Protein AF-A0A7J4IFZ1-F1 (afdb_monomer_lite)

Radius of gyration: 20.92 Å; chains: 1; bounding box: 51×29×65 Å

Foldseek 3Di:
DCDPLLVVLVVLLVVLLVLCVVVVPDPVVSVVSNVQSVVCNVVSHHDPVSVVSVVVVVVVVVVVVCCVVVVVDPVVVVVVVVVPPPPPDD

Sequence (90 aa):
MITGTDRNITRISMCVIAVAKLRNEAPERLTSLLDQVRKSRQNRELSIDILDYMCDVAYALDANAVQTAFGVRELASISQEFNGISLDSL

Secondary structure (DSSP, 8-state):
---HHHHHHHHHHHHHHHHHHHTT--HHHHHHHHHHHHHHHHHTS--HHHHHHHHHHHHHHHHHHHHHHTT---HHHHHHHHTT------

Structure (mmCIF, N/CA/C/O backbone):
data_AF-A0A7J4IFZ1-F1
#
_entry.id   AF-A0A7J4IFZ1-F1
#
loop_
_atom_site.group_PDB
_atom_site.id
_atom_site.type_symbol
_atom_site.label_atom_id
_atom_site.label_alt_id
_atom_site.label_comp_id
_atom_site.label_asym_id
_atom_site.label_entity_id
_atom_site.label_seq_id
_atom_site.pdbx_PDB_ins_code
_atom_site.Cartn_x
_atom_site.Cartn_y
_atom_site.Cartn_z
_atom_site.occupancy
_atom_site.B_iso_or_equiv
_atom_site.auth_seq_id
_atom_site.auth_comp_id
_atom_site.auth_asym_id
_atom_site.auth_atom_id
_atom_site.pdbx_PDB_model_num
ATOM 1 N N . MET A 1 1 ? -3.323 -2.688 28.501 1.00 39.72 1 MET A N 1
ATOM 2 C CA . MET A 1 1 ? -3.291 -3.996 27.814 1.00 39.72 1 MET A CA 1
ATOM 3 C C . MET A 1 1 ? -3.526 -3.728 26.332 1.00 39.72 1 MET A C 1
ATOM 5 O O . MET A 1 1 ? -4.625 -3.329 25.979 1.00 39.72 1 MET A O 1
ATOM 9 N N . ILE A 1 2 ? -2.488 -3.796 25.490 1.00 52.09 2 ILE A N 1
ATOM 10 C CA . ILE A 1 2 ? -2.651 -3.664 24.031 1.00 52.09 2 ILE A CA 1
ATOM 11 C C . ILE A 1 2 ? -3.245 -4.991 23.561 1.00 52.09 2 ILE A C 1
ATOM 13 O O . ILE A 1 2 ? -2.611 -6.033 23.725 1.00 52.09 2 ILE A O 1
ATOM 17 N N . THR A 1 3 ? -4.483 -4.974 23.073 1.00 59.94 3 THR A N 1
ATOM 18 C CA . THR A 1 3 ? -5.142 -6.182 22.563 1.00 59.94 3 THR A CA 1
ATOM 19 C C . THR A 1 3 ? -4.389 -6.715 21.334 1.00 59.94 3 THR A C 1
ATOM 21 O O . THR A 1 3 ? -3.690 -5.961 20.652 1.00 59.94 3 THR A O 1
ATOM 24 N N . GLY A 1 4 ? -4.489 -8.017 21.037 1.00 62.12 4 GLY A N 1
ATOM 25 C CA . GLY A 1 4 ? -3.802 -8.617 19.878 1.00 62.12 4 GLY A CA 1
ATOM 26 C C . GLY A 1 4 ? -4.116 -7.899 18.557 1.00 62.12 4 GLY A C 1
ATOM 27 O O . GLY A 1 4 ? -3.227 -7.705 17.728 1.00 62.12 4 GLY A O 1
ATOM 28 N N . THR A 1 5 ? -5.348 -7.407 18.418 1.00 66.12 5 THR A N 1
ATOM 29 C CA . THR A 1 5 ? -5.832 -6.632 17.268 1.00 66.12 5 THR A CA 1
ATOM 30 C C . THR A 1 5 ? -5.097 -5.296 17.103 1.00 66.12 5 THR A C 1
ATOM 32 O O . THR A 1 5 ? -4.610 -5.005 16.012 1.00 66.12 5 THR A O 1
ATOM 35 N N . ASP A 1 6 ? -4.903 -4.523 18.178 1.00 69.06 6 ASP A N 1
ATOM 36 C CA . ASP A 1 6 ? -4.150 -3.254 18.138 1.00 69.06 6 ASP A CA 1
ATOM 37 C C . ASP A 1 6 ? -2.682 -3.466 17.717 1.00 69.06 6 ASP A C 1
ATOM 39 O O . ASP A 1 6 ? -2.100 -2.675 16.961 1.00 69.06 6 ASP A O 1
ATOM 43 N N . ARG A 1 7 ? -2.069 -4.567 18.177 1.00 75.75 7 ARG A N 1
ATOM 44 C CA . ARG A 1 7 ? -0.689 -4.930 17.816 1.00 75.75 7 ARG A CA 1
ATOM 45 C C . ARG A 1 7 ? -0.573 -5.284 16.332 1.00 75.75 7 ARG A C 1
ATOM 47 O O . ARG A 1 7 ? 0.411 -4.904 15.696 1.00 75.75 7 ARG A O 1
ATOM 54 N N . ASN A 1 8 ? -1.574 -5.968 15.782 1.00 81.25 8 ASN A N 1
ATOM 55 C CA . ASN A 1 8 ? -1.618 -6.342 14.370 1.00 81.25 8 ASN A CA 1
ATOM 56 C C . ASN A 1 8 ? -1.797 -5.114 13.470 1.00 81.25 8 ASN A C 1
ATOM 58 O O . ASN A 1 8 ? -1.010 -4.927 12.543 1.00 81.25 8 ASN A O 1
ATOM 62 N N . ILE A 1 9 ? -2.733 -4.218 13.795 1.00 84.12 9 ILE A N 1
ATOM 63 C CA . ILE A 1 9 ? -2.958 -2.985 13.022 1.00 84.12 9 ILE A CA 1
ATOM 64 C C . ILE A 1 9 ? -1.712 -2.100 13.032 1.00 84.12 9 ILE A C 1
ATOM 66 O O . ILE A 1 9 ? -1.318 -1.563 11.997 1.00 84.12 9 ILE A O 1
ATOM 70 N N . THR A 1 10 ? -1.039 -1.984 14.178 1.00 85.38 10 THR A N 1
ATOM 71 C CA . THR A 1 10 ? 0.206 -1.212 14.285 1.00 85.38 10 THR A CA 1
ATOM 72 C C . THR A 1 10 ? 1.302 -1.768 13.373 1.00 85.38 10 THR A C 1
ATOM 74 O O . THR A 1 10 ? 1.981 -0.991 12.703 1.00 85.38 10 THR A O 1
ATOM 77 N N . ARG A 1 11 ? 1.459 -3.097 13.305 1.00 87.19 11 ARG A N 1
ATOM 78 C CA . ARG A 1 11 ? 2.429 -3.758 12.415 1.00 87.19 11 ARG A CA 1
ATOM 79 C C . ARG A 1 11 ? 2.101 -3.524 10.945 1.00 87.19 11 ARG A C 1
ATOM 81 O O . ARG A 1 11 ? 2.975 -3.084 10.208 1.00 87.19 11 ARG A O 1
ATOM 88 N N . ILE A 1 12 ? 0.844 -3.727 10.556 1.00 87.56 12 ILE A N 1
ATOM 89 C CA . ILE A 1 12 ? 0.377 -3.503 9.180 1.00 87.56 12 ILE A CA 1
ATOM 90 C C . ILE A 1 12 ? 0.602 -2.045 8.774 1.00 87.56 12 ILE A C 1
ATOM 92 O O . ILE A 1 12 ? 1.170 -1.780 7.721 1.00 87.56 12 ILE A O 1
ATOM 96 N N . SER A 1 13 ? 0.283 -1.100 9.662 1.00 88.31 13 SER A N 1
ATOM 97 C CA . SER A 1 13 ? 0.551 0.327 9.449 1.00 88.31 13 SER A CA 1
ATOM 98 C C . SER A 1 13 ? 2.029 0.606 9.153 1.00 88.31 13 SER A C 1
ATOM 100 O O . SER A 1 13 ? 2.345 1.369 8.248 1.00 88.31 13 SER A O 1
ATOM 102 N N . MET A 1 14 ? 2.949 0.015 9.928 1.00 89.25 14 MET A N 1
ATOM 103 C CA . MET A 1 14 ? 4.387 0.206 9.710 1.00 89.25 14 MET A CA 1
ATOM 104 C C . MET A 1 14 ? 4.827 -0.371 8.364 1.00 89.25 14 MET A C 1
ATOM 106 O O . MET A 1 14 ? 5.589 0.283 7.656 1.00 89.25 14 MET A O 1
ATOM 110 N N . CYS A 1 15 ? 4.321 -1.552 7.996 1.00 90.06 15 CYS A N 1
ATOM 111 C CA . CYS A 1 15 ? 4.610 -2.179 6.709 1.00 90.06 15 CYS A CA 1
ATOM 112 C C . CYS A 1 15 ? 4.150 -1.309 5.534 1.00 90.06 15 CYS A C 1
ATOM 114 O O . CYS A 1 15 ? 4.957 -1.026 4.656 1.00 90.06 15 CYS A O 1
ATOM 116 N N . VAL A 1 16 ? 2.905 -0.824 5.552 1.00 91.81 16 VAL A N 1
ATOM 117 C CA . VAL A 1 16 ? 2.343 0.031 4.489 1.00 91.81 16 VAL A CA 1
ATOM 118 C C . VAL A 1 16 ? 3.213 1.268 4.266 1.00 91.81 16 VAL A C 1
ATOM 120 O O . VAL A 1 16 ? 3.604 1.562 3.140 1.00 91.81 16 VAL A O 1
ATOM 123 N N . ILE A 1 17 ? 3.580 1.970 5.342 1.00 91.44 17 ILE A N 1
ATOM 124 C CA . ILE A 1 17 ? 4.383 3.196 5.241 1.00 91.44 17 ILE A CA 1
ATOM 125 C C . ILE A 1 17 ? 5.822 2.904 4.802 1.00 91.44 17 ILE A C 1
ATOM 127 O O . ILE A 1 17 ? 6.387 3.671 4.024 1.00 91.44 17 ILE A O 1
ATOM 131 N N . ALA A 1 18 ? 6.428 1.816 5.283 1.00 88.94 18 ALA A N 1
ATOM 132 C CA . ALA A 1 18 ? 7.768 1.422 4.858 1.00 88.94 18 ALA A CA 1
ATOM 133 C C . ALA A 1 18 ? 7.800 1.094 3.358 1.00 88.94 18 ALA A C 1
ATOM 135 O O . ALA A 1 18 ? 8.669 1.587 2.643 1.00 88.94 18 ALA A O 1
ATOM 136 N N . VAL A 1 19 ? 6.821 0.329 2.874 1.00 90.94 19 VAL A N 1
ATOM 137 C CA . VAL A 1 19 ? 6.684 -0.018 1.456 1.00 90.94 19 VAL A CA 1
ATOM 138 C C . VAL A 1 19 ? 6.445 1.223 0.599 1.00 90.94 19 VAL A C 1
ATOM 140 O O . VAL A 1 19 ? 7.135 1.399 -0.403 1.00 90.94 19 VAL A O 1
ATOM 143 N N . ALA A 1 20 ? 5.538 2.115 1.006 1.00 91.50 20 ALA A N 1
ATOM 144 C CA . ALA A 1 20 ? 5.264 3.350 0.273 1.00 91.50 20 ALA A CA 1
ATOM 145 C C . ALA A 1 20 ? 6.513 4.230 0.128 1.00 91.50 20 ALA A C 1
ATOM 147 O O . ALA A 1 20 ? 6.773 4.790 -0.936 1.00 91.50 20 ALA A O 1
ATOM 148 N N . LYS A 1 21 ? 7.344 4.294 1.175 1.00 88.88 21 LYS A N 1
ATOM 149 C CA . LYS A 1 21 ? 8.641 4.977 1.108 1.00 88.88 21 LYS A CA 1
ATOM 150 C C . LYS A 1 21 ? 9.625 4.275 0.171 1.00 88.88 21 LYS A C 1
ATOM 152 O O . LYS A 1 21 ? 10.272 4.952 -0.616 1.00 88.88 21 LYS A O 1
ATOM 157 N N . LEU A 1 22 ? 9.731 2.945 0.227 1.00 88.12 22 LEU A N 1
ATOM 158 C CA . LEU A 1 22 ? 10.626 2.175 -0.653 1.00 88.12 22 LEU A CA 1
ATOM 159 C C . LEU A 1 22 ? 10.265 2.326 -2.135 1.00 88.12 22 LEU A C 1
ATOM 161 O O . LEU A 1 22 ? 11.148 2.334 -2.986 1.00 88.12 22 LEU A O 1
ATOM 165 N N . ARG A 1 23 ? 8.974 2.471 -2.438 1.00 87.69 23 ARG A N 1
ATOM 166 C CA . ARG A 1 23 ? 8.461 2.685 -3.795 1.00 87.69 23 ARG A CA 1
ATOM 167 C C . ARG A 1 23 ? 8.555 4.136 -4.273 1.00 87.69 23 ARG A C 1
ATOM 169 O O . ARG A 1 23 ? 8.175 4.400 -5.406 1.00 87.69 23 ARG A O 1
ATOM 176 N N . ASN A 1 24 ? 9.054 5.057 -3.441 1.00 90.81 24 ASN A N 1
ATOM 177 C CA . ASN A 1 24 ? 9.056 6.498 -3.711 1.00 90.81 24 ASN A CA 1
ATOM 178 C C . ASN A 1 24 ? 7.673 7.013 -4.151 1.00 90.81 24 ASN A C 1
ATOM 180 O O . ASN A 1 24 ? 7.557 7.758 -5.122 1.00 90.81 24 ASN A O 1
ATOM 184 N N . GLU A 1 25 ? 6.619 6.590 -3.443 1.00 91.88 25 GLU A N 1
ATOM 185 C CA . GLU A 1 25 ? 5.261 7.076 -3.698 1.00 91.88 25 GLU A CA 1
ATOM 186 C C . GLU A 1 25 ? 5.202 8.607 -3.603 1.00 91.88 25 GLU A C 1
ATOM 188 O O . GLU A 1 25 ? 5.870 9.223 -2.764 1.00 91.88 25 GLU A O 1
ATOM 193 N N . ALA A 1 26 ? 4.356 9.215 -4.436 1.00 94.94 26 ALA A N 1
ATOM 194 C CA . ALA A 1 26 ? 4.139 10.656 -4.422 1.00 94.94 26 ALA A CA 1
ATOM 195 C C . ALA A 1 26 ? 3.733 11.144 -3.011 1.00 94.94 26 ALA A C 1
ATOM 197 O O . ALA A 1 26 ? 3.004 10.441 -2.295 1.00 94.94 26 ALA A O 1
ATOM 198 N N . PRO A 1 27 ? 4.171 12.342 -2.584 1.00 91.62 27 PRO A N 1
ATOM 199 C CA . PRO A 1 27 ? 3.931 12.835 -1.227 1.00 91.62 27 PRO A CA 1
ATOM 200 C C . PRO A 1 27 ? 2.437 12.951 -0.889 1.00 91.62 27 PRO A C 1
ATOM 202 O O . PRO A 1 27 ? 2.041 12.717 0.257 1.00 91.62 27 PRO A O 1
ATOM 205 N N . GLU A 1 28 ? 1.587 13.230 -1.876 1.00 94.38 28 GLU A N 1
ATOM 206 C CA . GLU A 1 28 ? 0.130 13.261 -1.729 1.00 94.38 28 GLU A CA 1
ATOM 207 C C . GLU A 1 28 ? -0.420 11.865 -1.405 1.00 94.38 28 GLU A C 1
ATOM 209 O O . GLU A 1 28 ? -1.238 11.702 -0.495 1.00 94.38 28 GLU A O 1
ATOM 214 N N . ARG A 1 29 ? 0.079 10.834 -2.102 1.00 92.44 29 ARG A N 1
ATOM 215 C CA . ARG A 1 29 ? -0.305 9.432 -1.888 1.00 92.44 29 ARG A CA 1
ATOM 216 C C . ARG A 1 29 ? 0.152 8.949 -0.514 1.00 92.44 29 ARG A C 1
ATOM 218 O O . ARG A 1 29 ? -0.632 8.338 0.209 1.00 92.44 29 ARG A O 1
ATOM 225 N N . LEU A 1 30 ? 1.379 9.285 -0.115 1.00 93.25 30 LEU A N 1
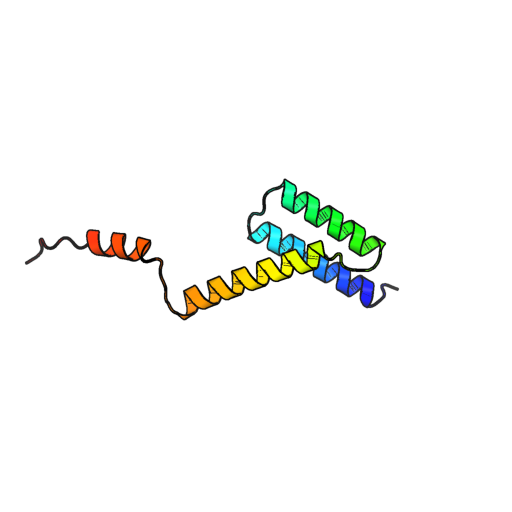ATOM 226 C CA . LEU A 1 30 ? 1.905 8.959 1.211 1.00 93.25 30 LEU A CA 1
ATOM 227 C C . LEU A 1 30 ? 1.085 9.620 2.330 1.00 93.25 30 LEU A C 1
ATOM 229 O O . LEU A 1 30 ? 0.785 8.978 3.33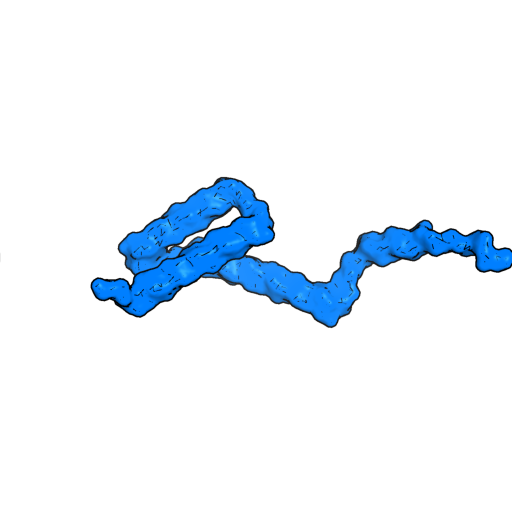7 1.00 93.25 30 LEU A O 1
ATOM 233 N N . THR A 1 31 ? 0.690 10.882 2.145 1.00 94.25 31 THR A N 1
ATOM 234 C CA . THR A 1 31 ? -0.157 11.613 3.102 1.00 94.25 31 THR A CA 1
ATOM 235 C C . THR A 1 31 ? -1.530 10.955 3.234 1.00 94.25 31 THR A C 1
ATOM 237 O O . THR A 1 31 ? -1.986 10.698 4.348 1.00 94.25 31 THR A O 1
ATOM 240 N N . SER A 1 32 ? -2.146 10.584 2.109 1.00 94.56 32 SER A N 1
ATOM 241 C CA . SER A 1 32 ? -3.418 9.855 2.092 1.00 94.56 32 SER A CA 1
ATOM 242 C C . SER A 1 32 ? -3.333 8.518 2.841 1.00 94.56 32 SER A C 1
ATOM 244 O O . SER A 1 32 ? -4.167 8.237 3.705 1.00 94.56 32 SER A O 1
ATOM 246 N N . LEU A 1 33 ? -2.283 7.724 2.595 1.00 93.50 33 LEU A N 1
ATOM 247 C CA . LEU A 1 33 ? -2.054 6.452 3.291 1.00 93.50 33 LEU A CA 1
ATOM 248 C C . LEU A 1 33 ? -1.854 6.645 4.802 1.00 93.50 33 LEU A C 1
ATOM 250 O O . LEU A 1 33 ? -2.372 5.858 5.594 1.00 93.50 33 LEU A O 1
ATOM 254 N N . LEU A 1 34 ? -1.148 7.698 5.225 1.00 93.69 34 LEU A N 1
ATOM 255 C CA . LEU A 1 34 ? -0.976 8.028 6.645 1.00 93.69 34 LEU A CA 1
ATOM 256 C C . LEU A 1 34 ? -2.306 8.358 7.328 1.00 93.69 34 LEU A C 1
ATOM 258 O O . LEU A 1 34 ? -2.540 7.917 8.458 1.00 93.69 34 LEU A O 1
ATOM 262 N N . ASP A 1 35 ? -3.185 9.097 6.658 1.00 94.75 35 ASP A N 1
ATOM 263 C CA . ASP A 1 35 ? -4.500 9.431 7.201 1.00 94.75 35 ASP A CA 1
ATOM 264 C C . ASP A 1 35 ? -5.422 8.211 7.266 1.00 94.75 35 ASP A C 1
ATOM 266 O O . ASP A 1 35 ? -6.115 8.023 8.271 1.00 94.75 35 ASP A O 1
ATOM 270 N N . GLN A 1 36 ? -5.377 7.326 6.268 1.00 93.69 36 GLN A N 1
ATOM 271 C CA . GLN A 1 36 ? -6.093 6.048 6.319 1.00 93.69 36 GLN A CA 1
ATOM 272 C C . GLN A 1 36 ? -5.577 5.157 7.455 1.00 93.69 36 GLN A C 1
ATOM 274 O O . GLN A 1 36 ? -6.363 4.635 8.241 1.00 93.69 36 GLN A O 1
ATOM 279 N N . VAL A 1 37 ? -4.257 5.076 7.642 1.00 91.94 37 VAL A N 1
ATOM 280 C CA . VAL A 1 37 ? -3.635 4.345 8.758 1.00 91.94 37 VAL A CA 1
ATOM 281 C C . VAL A 1 37 ? -4.083 4.895 10.115 1.00 91.94 37 VAL A C 1
ATOM 283 O O . VAL A 1 37 ? -4.360 4.124 11.039 1.00 91.94 37 VAL A O 1
ATOM 286 N N . ARG A 1 38 ? -4.176 6.222 10.261 1.00 91.94 38 ARG A N 1
ATOM 287 C CA . ARG A 1 38 ? -4.680 6.860 11.487 1.00 91.94 38 ARG A CA 1
ATOM 288 C C . ARG A 1 38 ? -6.130 6.474 11.760 1.00 91.94 38 ARG A C 1
ATOM 290 O O . ARG A 1 38 ? -6.429 6.060 12.880 1.00 91.94 38 ARG A O 1
ATOM 297 N N . LYS A 1 39 ? -6.999 6.551 10.747 1.00 92.25 39 LYS A N 1
ATOM 298 C CA . LYS A 1 39 ? -8.409 6.143 10.854 1.00 92.25 39 LYS A CA 1
ATOM 299 C C . LYS A 1 39 ? -8.533 4.664 11.215 1.00 92.25 39 LYS A C 1
ATOM 301 O O . LYS A 1 39 ? -9.269 4.324 12.134 1.00 92.25 39 LYS A O 1
ATOM 306 N N . SER A 1 40 ? -7.743 3.796 10.588 1.00 88.69 40 SER A N 1
ATOM 307 C CA . SER A 1 40 ? -7.759 2.362 10.883 1.00 88.69 40 SER A CA 1
ATOM 308 C C . SER A 1 40 ? -7.338 2.025 12.309 1.00 88.69 40 SER A C 1
ATOM 310 O O . SER A 1 40 ? -7.884 1.112 12.925 1.00 88.69 40 SER A O 1
ATOM 312 N N . ARG A 1 41 ? -6.400 2.787 12.880 1.00 87.25 41 ARG A N 1
ATOM 313 C CA . ARG A 1 41 ? -6.026 2.652 14.295 1.00 87.25 41 ARG A CA 1
ATOM 314 C C . ARG A 1 41 ? -7.131 3.118 15.238 1.00 87.25 41 ARG A C 1
ATOM 316 O O . ARG A 1 41 ? -7.348 2.473 16.256 1.00 87.25 41 ARG A O 1
ATOM 323 N N . GLN A 1 42 ? -7.819 4.212 14.911 1.00 89.12 42 GLN A N 1
ATOM 324 C CA . GLN A 1 42 ? -8.933 4.726 15.716 1.00 89.12 42 GLN A CA 1
ATOM 325 C C . GLN A 1 42 ? -10.130 3.768 15.700 1.00 89.12 42 GLN A C 1
ATOM 327 O O . GLN A 1 42 ? -10.692 3.474 16.752 1.00 89.12 42 GLN A O 1
ATOM 332 N N . ASN A 1 43 ? -10.460 3.234 14.524 1.00 88.62 43 ASN A N 1
ATOM 333 C CA . ASN A 1 43 ? -11.608 2.350 14.324 1.00 88.62 43 ASN A CA 1
ATOM 334 C C . ASN A 1 43 ? -11.311 0.883 14.666 1.00 88.62 43 ASN A C 1
ATOM 336 O O . ASN A 1 43 ? -12.231 0.077 14.747 1.00 88.62 43 ASN A O 1
ATOM 340 N N . ARG A 1 44 ? -10.034 0.534 14.881 1.00 86.06 44 ARG A N 1
ATOM 341 C CA . ARG A 1 44 ? -9.547 -0.847 15.056 1.00 86.06 44 ARG A CA 1
ATOM 342 C C . ARG A 1 44 ? -9.907 -1.772 13.887 1.00 86.06 44 ARG A C 1
ATOM 344 O O . ARG A 1 44 ? -10.076 -2.975 14.071 1.00 86.06 44 ARG A O 1
ATOM 351 N N . GLU 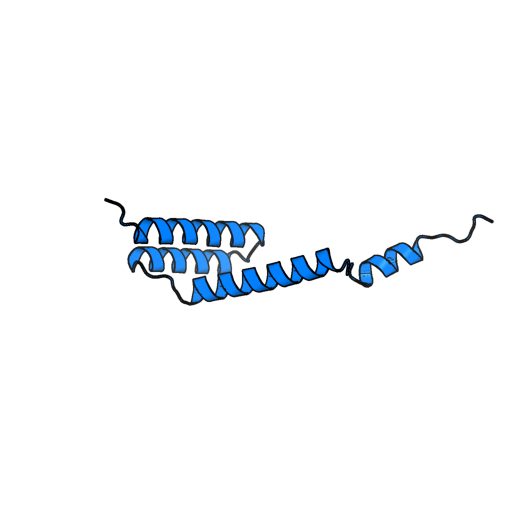A 1 45 ? -9.958 -1.210 12.685 1.00 87.69 45 GLU A N 1
ATOM 352 C CA . GLU A 1 45 ? -10.327 -1.902 11.453 1.00 87.69 45 GLU A CA 1
ATOM 353 C C . GLU A 1 45 ? -9.540 -1.323 10.272 1.00 87.69 45 GLU A C 1
ATOM 355 O O . GLU A 1 45 ? -9.365 -0.109 10.162 1.00 87.69 45 GLU A O 1
ATOM 360 N N . LEU A 1 46 ? -9.022 -2.183 9.394 1.00 85.25 46 LEU A N 1
ATOM 361 C CA . LEU A 1 46 ? -8.288 -1.736 8.209 1.00 85.25 46 LEU A CA 1
ATOM 362 C C . LEU A 1 46 ? -9.254 -1.160 7.179 1.00 85.25 46 LEU A C 1
ATOM 364 O O . LEU A 1 46 ? -10.294 -1.752 6.908 1.00 85.25 46 LEU A O 1
ATOM 368 N N . SER A 1 47 ? -8.897 -0.021 6.588 1.00 90.75 47 SER A N 1
ATOM 369 C CA . SER A 1 47 ? -9.662 0.511 5.468 1.00 90.75 47 SER A CA 1
ATOM 370 C C . SER A 1 47 ? -9.405 -0.314 4.210 1.00 90.75 47 SER A C 1
ATOM 372 O O . SER A 1 47 ? -8.311 -0.851 4.012 1.00 90.75 47 SER A O 1
ATOM 374 N N . ILE A 1 48 ? -10.416 -0.369 3.346 1.00 90.69 48 ILE A N 1
ATOM 375 C CA . ILE A 1 48 ? -10.322 -1.011 2.032 1.00 90.69 48 ILE A CA 1
ATOM 376 C C . ILE A 1 48 ? -9.165 -0.395 1.232 1.00 90.69 48 ILE A C 1
ATOM 378 O O . ILE A 1 48 ? -8.349 -1.132 0.702 1.00 90.69 48 ILE A O 1
ATOM 382 N N . ASP A 1 49 ? -8.981 0.928 1.302 1.00 90.56 49 ASP A N 1
ATOM 383 C CA . ASP A 1 49 ? -7.870 1.634 0.647 1.00 90.56 49 ASP A CA 1
ATOM 384 C C . ASP A 1 49 ? -6.477 1.075 1.009 1.00 90.56 49 ASP A C 1
ATOM 386 O O . ASP A 1 49 ? -5.584 1.024 0.163 1.00 90.56 49 ASP A O 1
ATOM 390 N N . ILE A 1 50 ? -6.263 0.668 2.270 1.00 92.12 50 ILE A N 1
ATOM 391 C CA . ILE A 1 50 ? -4.993 0.062 2.703 1.00 92.12 50 ILE A CA 1
ATOM 392 C C . ILE A 1 50 ? -4.839 -1.342 2.117 1.00 92.12 50 ILE A C 1
ATOM 394 O O . ILE A 1 50 ? -3.729 -1.727 1.746 1.00 92.12 50 ILE A O 1
ATOM 398 N N . LEU A 1 51 ? -5.927 -2.112 2.066 1.00 90.56 51 LEU A N 1
ATOM 399 C CA . LEU A 1 51 ? -5.920 -3.460 1.506 1.00 90.56 51 LEU A CA 1
ATOM 400 C C . LEU A 1 51 ? -5.655 -3.412 0.002 1.00 90.56 51 LEU A C 1
ATOM 402 O O . LEU A 1 51 ? -4.737 -4.087 -0.455 1.00 90.56 51 LEU A O 1
ATOM 406 N N . ASP A 1 52 ? -6.363 -2.548 -0.722 1.00 92.06 52 ASP A N 1
ATOM 407 C CA . ASP A 1 52 ? -6.192 -2.340 -2.160 1.00 92.06 52 ASP A CA 1
ATOM 408 C C . ASP A 1 52 ? -4.757 -1.915 -2.480 1.00 92.06 52 ASP A C 1
ATOM 410 O O . ASP A 1 52 ? -4.097 -2.529 -3.315 1.00 92.06 52 ASP A O 1
ATOM 414 N N . TYR A 1 53 ? -4.209 -0.952 -1.728 1.00 92.44 53 TYR A N 1
ATOM 415 C CA . TYR A 1 53 ? -2.814 -0.543 -1.890 1.00 92.44 53 TYR A CA 1
ATOM 416 C C . TYR A 1 53 ? -1.831 -1.708 -1.703 1.00 92.44 53 TYR A C 1
ATOM 418 O O . TYR A 1 53 ? -0.893 -1.868 -2.482 1.00 92.44 53 TYR A O 1
ATOM 426 N N . MET A 1 54 ? -2.024 -2.536 -0.674 1.00 89.75 54 MET A N 1
ATOM 427 C CA . MET A 1 54 ? -1.1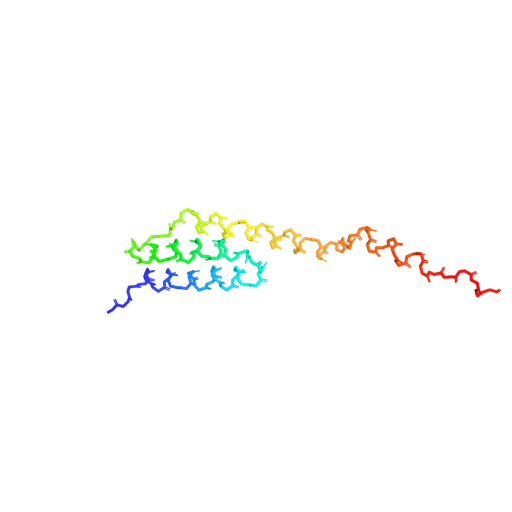42 -3.678 -0.422 1.00 89.75 54 MET A CA 1
ATOM 428 C C . MET A 1 54 ? -1.310 -4.790 -1.465 1.00 89.75 54 MET A C 1
ATOM 430 O O . MET A 1 54 ? -0.327 -5.460 -1.785 1.00 89.75 54 MET A O 1
ATOM 434 N N . CYS A 1 55 ? -2.511 -4.971 -2.017 1.00 89.50 55 CYS A N 1
ATOM 435 C CA . CYS A 1 55 ? -2.764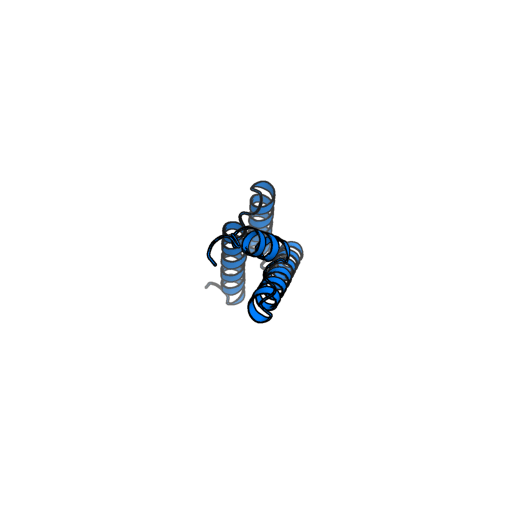 -5.866 -3.143 1.00 89.50 55 CYS A CA 1
ATOM 436 C C . CYS A 1 55 ? -2.048 -5.387 -4.412 1.00 89.50 55 CYS A C 1
ATOM 438 O O . CYS A 1 55 ? -1.353 -6.183 -5.041 1.00 89.50 55 CYS A O 1
ATOM 440 N N . ASP A 1 56 ? -2.125 -4.096 -4.734 1.00 90.62 56 ASP A N 1
ATOM 441 C CA . ASP A 1 56 ? -1.418 -3.500 -5.875 1.00 90.62 56 ASP A CA 1
ATOM 442 C C . ASP A 1 56 ? 0.102 -3.653 -5.737 1.00 90.62 56 ASP A C 1
ATOM 444 O O . ASP A 1 56 ? 0.803 -4.032 -6.679 1.00 90.62 56 ASP A O 1
ATOM 448 N N . VAL A 1 57 ? 0.626 -3.401 -4.534 1.00 89.00 57 VAL A N 1
ATOM 449 C CA . VAL A 1 57 ? 2.037 -3.631 -4.204 1.00 89.00 57 VAL A CA 1
ATOM 450 C C . VAL A 1 57 ? 2.407 -5.095 -4.421 1.00 89.00 57 VAL A C 1
ATOM 452 O O . VAL A 1 57 ? 3.439 -5.367 -5.033 1.00 89.00 57 VAL A O 1
ATOM 455 N N . ALA A 1 58 ? 1.607 -6.029 -3.905 1.00 85.88 58 ALA A N 1
ATOM 456 C CA . ALA A 1 58 ? 1.878 -7.457 -4.024 1.00 85.88 58 ALA A CA 1
ATOM 457 C C . ALA A 1 58 ? 1.880 -7.902 -5.491 1.00 85.88 58 ALA A C 1
ATOM 459 O O . ALA A 1 58 ? 2.792 -8.612 -5.906 1.00 85.88 58 ALA A O 1
ATOM 460 N N . TYR A 1 59 ? 0.928 -7.413 -6.287 1.00 84.56 59 TYR A N 1
ATOM 461 C CA . TYR A 1 59 ? 0.866 -7.671 -7.722 1.00 84.56 59 TYR A CA 1
ATOM 462 C C . TYR A 1 59 ? 2.101 -7.132 -8.457 1.00 84.56 59 TYR A C 1
ATOM 464 O O . TYR A 1 59 ? 2.711 -7.832 -9.264 1.00 84.56 59 TYR A O 1
ATOM 472 N N . ALA A 1 60 ? 2.531 -5.909 -8.138 1.00 82.69 60 ALA A N 1
ATOM 473 C CA . ALA A 1 60 ? 3.736 -5.327 -8.723 1.00 82.69 60 ALA A CA 1
ATOM 474 C C . ALA A 1 60 ? 5.014 -6.086 -8.320 1.00 82.69 60 ALA A C 1
ATOM 476 O O . ALA A 1 60 ? 5.935 -6.225 -9.124 1.00 82.69 60 ALA A O 1
ATOM 477 N N . LEU A 1 61 ? 5.087 -6.577 -7.079 1.00 77.75 61 LEU A N 1
ATOM 478 C CA . LEU A 1 61 ? 6.208 -7.394 -6.609 1.00 77.75 61 LEU A CA 1
ATOM 479 C C . LEU A 1 61 ? 6.252 -8.754 -7.306 1.00 77.75 61 LEU A C 1
ATOM 481 O O . LEU A 1 61 ? 7.337 -9.184 -7.687 1.00 77.75 61 LEU A O 1
ATOM 485 N N . ASP A 1 62 ? 5.103 -9.401 -7.499 1.00 72.12 62 ASP A N 1
ATOM 486 C CA . ASP A 1 62 ? 5.007 -10.670 -8.223 1.00 72.12 62 ASP A CA 1
ATOM 487 C C . ASP A 1 62 ? 5.417 -10.501 -9.692 1.00 72.12 62 ASP A C 1
ATOM 489 O O . ASP A 1 62 ? 6.261 -11.240 -10.192 1.00 72.12 62 ASP A O 1
ATOM 493 N N . ALA A 1 63 ? 4.953 -9.437 -10.354 1.00 63.78 63 ALA A N 1
ATOM 494 C CA . ALA A 1 63 ? 5.384 -9.105 -11.710 1.00 63.78 63 ALA A CA 1
ATOM 495 C C . ALA A 1 63 ? 6.912 -8.920 -11.816 1.00 63.78 63 ALA A C 1
ATOM 497 O O . ALA A 1 63 ? 7.538 -9.457 -12.731 1.00 63.78 63 ALA A O 1
ATOM 498 N N . ASN A 1 64 ? 7.534 -8.223 -10.859 1.00 61.84 64 ASN A N 1
ATOM 499 C CA . ASN A 1 64 ? 8.991 -8.049 -10.818 1.00 61.84 64 ASN A CA 1
ATOM 500 C C . ASN A 1 64 ? 9.733 -9.360 -10.509 1.00 61.84 64 ASN A C 1
ATOM 502 O O . ASN A 1 64 ? 10.798 -9.622 -11.077 1.00 61.84 64 ASN A O 1
ATOM 506 N N . ALA A 1 65 ? 9.185 -10.191 -9.619 1.00 58.59 65 ALA A N 1
ATOM 507 C CA . ALA A 1 65 ? 9.738 -11.502 -9.299 1.00 58.59 65 ALA A CA 1
ATOM 508 C C . ALA A 1 65 ? 9.704 -12.423 -10.525 1.00 58.59 65 ALA A C 1
ATOM 510 O O . ALA A 1 65 ? 10.708 -13.063 -10.825 1.00 58.59 65 ALA A O 1
ATOM 511 N N . VAL A 1 66 ? 8.605 -12.416 -11.284 1.00 55.75 66 VAL A N 1
ATOM 512 C CA . VAL A 1 66 ? 8.462 -13.120 -12.564 1.00 55.75 66 VAL A CA 1
ATOM 513 C C . VAL A 1 66 ? 9.460 -12.579 -13.594 1.00 55.75 66 VAL A C 1
ATOM 515 O O . VAL A 1 66 ? 10.220 -13.358 -14.160 1.00 55.75 66 VAL A O 1
ATOM 518 N N . GLN A 1 67 ? 9.555 -11.265 -13.807 1.00 55.81 67 GLN A N 1
ATOM 519 C CA . GLN A 1 67 ? 10.523 -10.688 -14.757 1.00 55.81 67 GLN A CA 1
ATOM 520 C C . GLN A 1 67 ? 11.976 -11.067 -14.428 1.00 55.81 67 GLN A C 1
ATOM 522 O O . GLN A 1 67 ? 12.748 -11.419 -15.322 1.00 55.81 67 GLN A O 1
ATOM 527 N N . THR A 1 68 ? 12.329 -11.063 -13.140 1.00 59.59 68 THR A N 1
ATOM 528 C CA . THR A 1 68 ? 13.667 -11.444 -12.666 1.00 59.59 68 THR A CA 1
ATOM 529 C C . THR A 1 68 ? 13.907 -12.951 -12.802 1.00 59.59 68 THR A C 1
ATOM 531 O O . THR A 1 68 ? 14.962 -13.362 -13.281 1.00 59.59 68 THR A O 1
ATOM 534 N N . ALA A 1 69 ? 12.934 -13.784 -12.419 1.00 48.84 69 ALA A N 1
ATOM 535 C CA . ALA A 1 69 ? 13.042 -15.244 -12.452 1.00 48.84 69 ALA A CA 1
ATOM 536 C C . ALA A 1 69 ? 13.052 -15.816 -13.878 1.00 48.84 69 ALA A C 1
ATOM 538 O O . ALA A 1 69 ? 13.728 -16.809 -14.133 1.00 48.84 69 ALA A O 1
ATOM 539 N N . PHE A 1 70 ? 12.346 -15.179 -14.814 1.00 48.03 70 PHE A N 1
ATOM 540 C CA . PHE A 1 70 ? 12.328 -15.567 -16.227 1.00 48.03 70 PHE A CA 1
ATOM 541 C C . PHE A 1 70 ? 13.406 -14.865 -17.067 1.00 48.03 70 PHE A C 1
ATOM 543 O O . PHE A 1 70 ? 13.452 -15.059 -18.280 1.00 48.03 70 PHE A O 1
ATOM 550 N N . GLY A 1 71 ? 14.290 -14.069 -16.449 1.00 48.41 71 GLY A N 1
ATOM 551 C CA . GLY A 1 71 ? 15.413 -13.428 -17.138 1.00 48.41 71 GLY A CA 1
ATOM 552 C C . GLY A 1 71 ? 14.992 -12.469 -18.253 1.00 48.41 71 GLY A C 1
ATOM 553 O O . GLY A 1 71 ? 15.793 -12.186 -19.146 1.00 48.41 71 GLY A O 1
ATOM 554 N N . VAL A 1 72 ? 13.753 -11.964 -18.217 1.00 54.03 72 VAL A N 1
ATOM 555 C CA . VAL A 1 72 ? 13.241 -10.995 -19.189 1.00 54.03 72 VAL A CA 1
ATOM 556 C C . VAL A 1 72 ? 13.847 -9.638 -18.841 1.00 54.03 72 VAL A C 1
ATOM 558 O O . VAL A 1 72 ? 13.202 -8.763 -18.272 1.00 54.03 72 VAL A O 1
ATOM 561 N N . ARG A 1 73 ? 15.134 -9.468 -19.157 1.00 52.03 73 ARG A N 1
ATOM 562 C CA . ARG A 1 73 ? 15.719 -8.141 -19.346 1.00 52.03 73 ARG A CA 1
ATOM 563 C C . ARG A 1 73 ? 14.904 -7.477 -20.447 1.00 52.03 73 ARG A C 1
ATOM 565 O O . ARG A 1 73 ? 14.744 -8.066 -21.515 1.00 52.03 73 ARG A O 1
ATOM 572 N N . GLU A 1 74 ? 14.361 -6.290 -20.176 1.00 52.34 74 GLU A N 1
ATOM 573 C CA . GLU A 1 74 ? 13.684 -5.472 -21.182 1.00 52.34 74 GLU A CA 1
ATOM 574 C C . GLU A 1 74 ? 14.471 -5.539 -22.493 1.00 52.34 74 GLU A C 1
ATOM 576 O O . GLU A 1 74 ? 15.663 -5.223 -22.510 1.00 52.34 74 GLU A O 1
ATOM 581 N N . LEU A 1 75 ? 13.816 -5.936 -23.589 1.00 50.62 75 LEU A N 1
ATOM 582 C CA . LEU A 1 75 ? 14.404 -5.963 -24.936 1.00 50.62 75 LEU A CA 1
ATOM 583 C C . LEU A 1 75 ? 15.120 -4.644 -25.291 1.00 50.62 75 LEU A C 1
ATOM 585 O O . LEU A 1 75 ? 16.069 -4.648 -26.074 1.00 50.62 75 LEU A O 1
ATOM 589 N N . ALA A 1 76 ? 14.721 -3.531 -24.664 1.00 51.78 76 ALA A N 1
ATOM 590 C CA . ALA A 1 76 ? 15.399 -2.244 -24.763 1.00 51.78 76 ALA A CA 1
ATOM 591 C C . ALA A 1 76 ? 16.871 -2.295 -24.294 1.00 51.78 76 ALA A C 1
ATOM 593 O O . ALA A 1 76 ? 17.745 -1.781 -24.992 1.00 51.78 76 ALA A O 1
ATOM 594 N N . SER A 1 77 ? 17.169 -2.976 -23.182 1.00 51.31 77 SER A N 1
ATOM 595 C CA . SER A 1 77 ? 18.533 -3.130 -22.644 1.00 51.31 77 SER A CA 1
ATOM 596 C C . SER A 1 77 ? 19.427 -4.038 -23.501 1.00 51.31 77 SER A C 1
ATOM 598 O O . SER A 1 77 ? 20.611 -3.756 -23.666 1.00 51.31 77 SER A O 1
ATOM 600 N N . ILE A 1 78 ? 18.855 -5.066 -24.137 1.00 51.59 78 ILE A N 1
ATOM 601 C CA . ILE A 1 78 ? 19.593 -5.982 -25.027 1.00 51.59 78 ILE A CA 1
ATOM 602 C C . ILE A 1 78 ? 19.970 -5.276 -26.340 1.00 51.59 78 ILE A C 1
ATOM 604 O O . ILE A 1 78 ? 21.054 -5.496 -26.877 1.00 51.59 78 ILE A O 1
ATOM 608 N N . SER A 1 79 ? 19.120 -4.371 -26.839 1.00 51.44 79 SER A N 1
ATOM 609 C CA . SER A 1 79 ? 19.419 -3.604 -28.057 1.00 51.44 79 SER A CA 1
ATOM 610 C C . SER A 1 79 ? 20.622 -2.658 -27.906 1.00 51.44 79 SER A C 1
ATOM 612 O O . SER A 1 79 ? 21.352 -2.428 -28.871 1.00 51.44 79 SER A O 1
ATOM 614 N N . GLN A 1 80 ? 20.873 -2.151 -26.693 1.00 53.88 80 GLN A N 1
ATOM 615 C CA . GLN A 1 80 ? 22.053 -1.335 -26.397 1.00 53.88 80 GLN A CA 1
ATOM 616 C C . GLN A 1 80 ? 23.333 -2.173 -26.269 1.00 53.88 80 GLN A C 1
ATOM 618 O O . GLN A 1 80 ? 24.389 -1.714 -26.695 1.00 53.88 80 GLN A O 1
ATOM 623 N N . GLU A 1 81 ? 23.248 -3.405 -25.757 1.00 55.19 81 GLU A N 1
ATOM 624 C CA . GLU A 1 81 ? 24.401 -4.314 -25.649 1.00 55.19 81 GLU A CA 1
ATOM 625 C C . GLU A 1 81 ? 24.871 -4.824 -27.028 1.00 55.19 81 GLU A C 1
ATOM 627 O O . GLU A 1 81 ? 26.072 -4.905 -27.273 1.00 55.19 81 GLU A O 1
ATOM 632 N N . PHE A 1 82 ? 23.955 -5.079 -27.974 1.00 53.09 82 PHE A N 1
ATOM 633 C CA . PHE A 1 82 ? 24.317 -5.530 -29.330 1.00 53.09 82 PHE A CA 1
ATOM 634 C C . PHE A 1 82 ? 24.892 -4.429 -30.236 1.00 53.09 82 PHE A C 1
ATOM 636 O O . PHE A 1 82 ? 25.712 -4.730 -31.101 1.00 53.09 82 PHE A O 1
ATOM 643 N N . ASN A 1 83 ? 24.531 -3.158 -30.028 1.00 53.50 83 ASN A N 1
ATOM 644 C CA . ASN A 1 83 ? 25.105 -2.034 -30.784 1.00 53.50 83 ASN A CA 1
ATOM 645 C C . ASN A 1 83 ? 26.510 -1.616 -30.302 1.00 53.50 83 ASN A C 1
ATOM 647 O O . ASN A 1 83 ? 27.132 -0.758 -30.926 1.00 53.50 83 ASN A O 1
ATOM 651 N N . GLY A 1 84 ? 27.012 -2.191 -29.201 1.00 52.31 84 GLY A N 1
ATOM 652 C CA . GLY A 1 84 ? 28.341 -1.902 -28.648 1.00 52.31 84 GLY A CA 1
ATOM 653 C C . GLY A 1 84 ? 29.452 -2.866 -29.085 1.00 52.31 84 GLY A C 1
ATOM 654 O O . GLY A 1 84 ? 30.617 -2.627 -28.767 1.00 52.31 84 GLY A O 1
ATOM 655 N N . ILE A 1 85 ? 29.130 -3.949 -29.801 1.00 52.12 85 ILE A N 1
ATOM 656 C CA . ILE A 1 85 ? 30.123 -4.934 -30.251 1.00 52.12 85 ILE A CA 1
ATOM 657 C C . ILE A 1 85 ? 30.659 -4.494 -31.620 1.00 52.12 85 ILE A C 1
ATOM 659 O O . ILE A 1 85 ? 30.138 -4.869 -32.668 1.00 52.12 85 ILE A O 1
ATOM 663 N N . SER A 1 86 ? 31.693 -3.651 -31.601 1.00 45.66 86 SER A N 1
ATOM 664 C CA . SER A 1 86 ? 32.429 -3.236 -32.799 1.00 45.66 86 SER A CA 1
ATOM 665 C C . SER A 1 86 ? 33.077 -4.459 -33.465 1.00 45.66 86 SER A C 1
ATOM 667 O O . SER A 1 86 ? 33.962 -5.089 -32.890 1.00 45.66 86 SER A O 1
ATOM 669 N N . LEU A 1 87 ? 32.649 -4.782 -34.686 1.00 52.53 87 LEU A N 1
ATOM 670 C CA . LEU A 1 87 ? 33.153 -5.871 -35.539 1.00 52.53 87 LEU A CA 1
ATOM 671 C C . LEU A 1 87 ? 34.513 -5.561 -36.208 1.00 52.53 87 LEU A C 1
ATOM 673 O O . LEU A 1 87 ? 34.813 -6.109 -37.260 1.00 52.53 87 LEU A O 1
ATOM 677 N N . ASP A 1 88 ? 3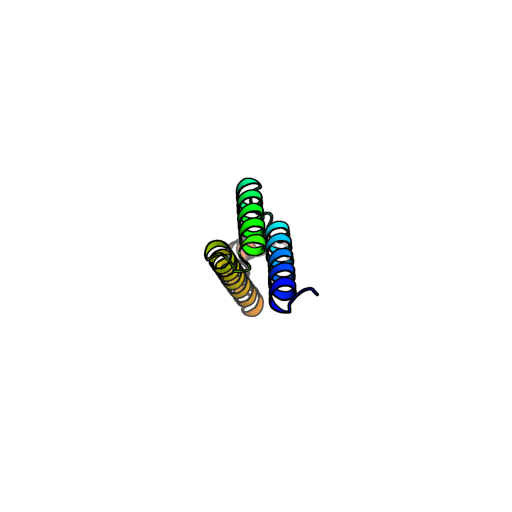5.346 -4.707 -35.606 1.00 53.44 88 ASP A N 1
ATOM 678 C CA . ASP A 1 88 ? 36.599 -4.211 -36.212 1.00 53.44 88 ASP A CA 1
ATOM 679 C C . ASP A 1 88 ? 37.869 -4.829 -35.593 1.00 53.44 88 ASP A C 1
ATOM 681 O O . ASP A 1 88 ? 38.950 -4.243 -35.592 1.00 53.44 88 ASP A O 1
ATOM 685 N N . SER A 1 89 ? 37.753 -6.040 -35.043 1.00 50.75 89 SER A N 1
ATOM 686 C CA . SER A 1 89 ? 38.909 -6.837 -34.618 1.00 50.75 89 SER A CA 1
ATOM 687 C C . SER A 1 89 ? 38.852 -8.225 -35.252 1.00 50.75 89 SER A C 1
ATOM 689 O O . SER A 1 89 ? 38.466 -9.203 -34.613 1.00 50.75 89 SER A O 1
ATOM 691 N N . LEU A 1 90 ? 39.198 -8.278 -36.539 1.00 42.06 90 LEU A N 1
ATOM 692 C CA . LEU A 1 90 ? 39.565 -9.486 -37.280 1.00 42.06 90 LEU A CA 1
ATOM 693 C C . LEU A 1 90 ? 40.726 -9.162 -38.221 1.00 42.06 90 LEU A C 1
ATOM 695 O O . LEU A 1 90 ? 40.613 -8.163 -38.963 1.00 42.06 90 LEU A O 1
#

pLDDT: mean 75.79, std 17.9, range [39.72, 94.94]